Protein AF-W7SH15-F1 (afdb_monomer)

Secondary structure (DSSP, 8-state):
--HHHHHHHHHHHHHHHHHHHHHHHHHHHSPPP-----PPP----B----------------------------PPPPPB-----PPPPPPPPPP-----TT--SEEP-TT-EE-TT-EEE-SSEEEEESS-EESPPTTS-GGG-EEEEEE-

Solvent-accessible surface area (backbone atoms only — not comparable to full-atom values): 10306 Å² total; per-residue (Å²): 136,54,76,65,58,56,50,51,55,53,52,54,52,52,52,51,51,53,50,54,50,49,53,53,51,50,63,68,67,51,70,77,74,78,76,80,69,83,73,80,78,80,86,70,65,24,78,83,85,86,89,85,83,90,80,89,87,83,90,77,89,85,81,85,88,84,92,79,91,76,88,83,81,87,77,85,77,82,82,38,65,70,77,81,78,72,80,74,80,83,74,79,82,77,81,90,69,89,65,56,97,87,49,83,51,52,72,68,58,81,85,40,75,41,52,54,73,40,59,26,27,51,94,62,22,35,31,33,24,65,37,71,41,68,55,71,58,77,81,72,49,64,92,57,32,41,42,80,71,48,81,99

Radius of gyration: 30.21 Å; Cα contacts (8 Å, |Δi|>4): 137; chains: 1; bounding box: 100×44×55 Å

Sequence (152 aa):
MTNRQKRTVIITAAILGLFCLGMVLWAVTRSPDPVAEPVPYPTTSAASATSTTPSSTTATTTSAPPTTTTTTTTTKAPAAPPKTTAKPPAAPPPPATTHNALCQAGEWQRDTAYDSGALVQHNGSEWYAHSWNYNAEPGANAENAWIRAIQC

Mean predicted aligned error: 20.21 Å

Structure (mmCIF, N/CA/C/O backbone):
data_AF-W7SH15-F1
#
_entry.id   AF-W7SH15-F1
#
loop_
_atom_site.group_PDB
_atom_site.id
_atom_site.type_symbol
_atom_site.label_atom_id
_atom_site.label_alt_id
_atom_site.label_comp_id
_atom_site.label_asym_id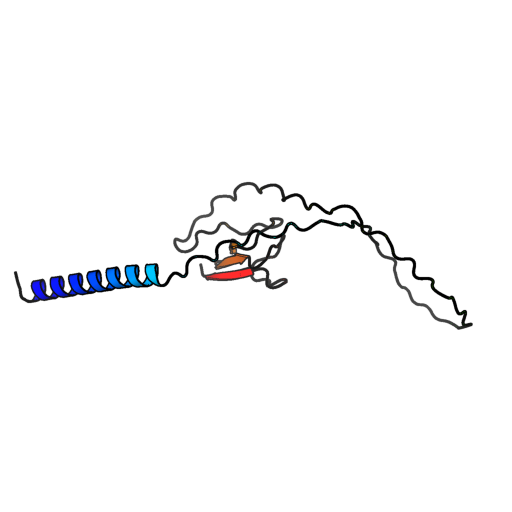
_atom_site.label_entity_id
_atom_site.label_seq_id
_atom_site.pdbx_PDB_ins_code
_atom_site.Cartn_x
_atom_site.Cartn_y
_atom_site.Cartn_z
_atom_site.occupancy
_atom_site.B_iso_or_equiv
_atom_site.auth_seq_id
_atom_site.auth_comp_id
_atom_site.auth_asym_id
_atom_site.auth_atom_id
_atom_site.pdbx_PDB_model_num
ATOM 1 N N . MET A 1 1 ? -50.743 -1.509 15.045 1.00 60.88 1 MET A N 1
ATOM 2 C CA . MET A 1 1 ? -49.613 -1.150 14.157 1.00 60.88 1 MET A CA 1
ATOM 3 C C . MET A 1 1 ? -49.969 0.142 13.429 1.00 60.88 1 MET A C 1
ATOM 5 O O . MET A 1 1 ? -51.003 0.168 12.772 1.00 60.88 1 MET A O 1
ATOM 9 N N . THR A 1 2 ? -49.211 1.227 13.596 1.00 88.88 2 THR A N 1
ATOM 10 C CA . THR A 1 2 ? -49.578 2.547 13.031 1.00 88.88 2 THR A CA 1
ATOM 11 C C . THR A 1 2 ? -49.087 2.718 11.586 1.00 88.88 2 THR A C 1
ATOM 13 O O . THR A 1 2 ? -48.168 2.025 11.147 1.00 88.88 2 THR A O 1
ATOM 16 N N . ASN A 1 3 ? -49.649 3.679 10.839 1.00 88.62 3 ASN A N 1
ATOM 17 C CA . ASN A 1 3 ? -49.222 3.963 9.457 1.00 88.62 3 ASN A CA 1
ATOM 18 C C . ASN A 1 3 ? -47.732 4.343 9.340 1.00 88.62 3 ASN A C 1
ATOM 20 O O . ASN A 1 3 ? -47.107 4.042 8.325 1.00 88.62 3 ASN A O 1
ATOM 24 N N . ARG A 1 4 ? -47.138 4.943 10.385 1.00 85.00 4 ARG A N 1
ATOM 25 C CA . ARG A 1 4 ? -45.685 5.181 10.452 1.00 85.00 4 ARG A CA 1
ATOM 26 C C . ARG A 1 4 ? -44.911 3.862 10.522 1.00 85.00 4 ARG A C 1
ATOM 28 O O . ARG A 1 4 ? -44.010 3.651 9.722 1.00 85.00 4 ARG A O 1
ATOM 35 N N . GLN A 1 5 ? -45.330 2.947 11.396 1.00 89.31 5 GLN A N 1
ATOM 36 C CA . GLN A 1 5 ? -44.689 1.643 11.587 1.00 89.31 5 GLN A CA 1
ATOM 37 C C . GLN A 1 5 ? -44.743 0.770 10.319 1.00 89.31 5 GLN A C 1
ATOM 39 O O . GLN A 1 5 ? -43.741 0.151 9.968 1.00 89.31 5 GLN A O 1
ATOM 44 N N . LYS A 1 6 ? -45.867 0.774 9.579 1.00 90.31 6 LYS A N 1
ATOM 45 C CA . LYS A 1 6 ? -45.951 0.116 8.258 1.00 90.31 6 LYS A CA 1
ATOM 46 C C . LYS A 1 6 ? -44.956 0.706 7.251 1.00 90.31 6 LYS A C 1
ATOM 48 O O . LYS A 1 6 ? -44.273 -0.055 6.574 1.00 90.31 6 LYS A O 1
ATOM 53 N N . ARG A 1 7 ? -44.846 2.040 7.163 1.00 91.75 7 ARG A N 1
ATOM 54 C CA . ARG A 1 7 ? -43.889 2.704 6.257 1.00 91.75 7 ARG A CA 1
ATOM 55 C C . ARG A 1 7 ? -42.442 2.346 6.590 1.00 91.75 7 ARG A C 1
ATOM 57 O O . ARG A 1 7 ? -41.700 2.022 5.672 1.00 91.75 7 ARG A O 1
ATOM 64 N N . THR A 1 8 ? -42.064 2.344 7.870 1.00 89.81 8 THR A N 1
ATOM 65 C CA . THR A 1 8 ? -40.718 1.931 8.295 1.00 89.81 8 THR A CA 1
ATOM 66 C C . THR A 1 8 ? -40.404 0.514 7.821 1.00 89.81 8 THR A C 1
ATOM 68 O O . THR A 1 8 ? -39.423 0.338 7.114 1.00 89.81 8 THR A O 1
ATOM 71 N N . VAL A 1 9 ? -41.265 -0.471 8.112 1.00 93.06 9 VAL A N 1
ATOM 72 C CA . VAL A 1 9 ? -41.035 -1.880 7.727 1.00 93.06 9 VAL A CA 1
ATOM 73 C C . VAL A 1 9 ? -40.885 -2.057 6.210 1.00 93.06 9 VAL A C 1
ATOM 75 O O . VAL A 1 9 ? -39.999 -2.788 5.772 1.00 93.06 9 VAL A O 1
ATOM 78 N N . ILE A 1 10 ? -41.701 -1.366 5.406 1.00 93.69 10 ILE A N 1
ATOM 79 C CA . ILE A 1 10 ? -41.609 -1.419 3.935 1.00 93.69 10 ILE A CA 1
ATOM 80 C C . ILE A 1 10 ? -40.269 -0.846 3.445 1.00 93.69 10 ILE A C 1
ATOM 82 O O . ILE A 1 10 ? -39.634 -1.443 2.578 1.00 93.69 10 ILE A O 1
ATOM 86 N N . ILE A 1 11 ? -39.813 0.274 4.017 1.00 94.06 11 ILE A N 1
ATOM 87 C CA . ILE A 1 11 ? -38.528 0.893 3.656 1.00 94.06 11 ILE A CA 1
ATOM 88 C C . ILE A 1 11 ? -37.359 -0.025 4.037 1.00 94.06 11 ILE A C 1
ATOM 90 O O . ILE A 1 11 ? -36.482 -0.252 3.205 1.00 94.06 11 ILE A O 1
ATOM 94 N N . THR A 1 12 ? -37.352 -0.608 5.243 1.00 93.25 12 THR A N 1
ATOM 95 C CA . THR A 1 12 ? -36.270 -1.519 5.655 1.00 93.25 12 THR A CA 1
ATOM 96 C C . THR A 1 12 ? -36.206 -2.758 4.762 1.00 93.25 12 THR A C 1
ATOM 98 O O . THR A 1 12 ? -35.117 -3.153 4.353 1.00 93.25 12 THR A O 1
ATOM 101 N N . ALA A 1 13 ? -37.357 -3.341 4.406 1.00 95.25 13 ALA A N 1
ATOM 102 C CA . ALA A 1 13 ? -37.422 -4.492 3.506 1.00 95.25 13 ALA A CA 1
ATOM 103 C C . ALA A 1 13 ? -36.913 -4.162 2.089 1.00 95.25 13 ALA A C 1
ATOM 105 O O . ALA A 1 13 ? -36.172 -4.952 1.506 1.00 95.25 13 ALA A O 1
ATOM 106 N N . ALA A 1 14 ? -37.255 -2.984 1.555 1.00 96.31 14 ALA A N 1
ATOM 107 C CA . ALA A 1 14 ? -36.782 -2.534 0.245 1.00 96.31 14 ALA A CA 1
ATOM 108 C C . ALA A 1 14 ? -35.259 -2.308 0.214 1.00 96.31 14 ALA A C 1
ATOM 110 O O . ALA A 1 14 ? -34.598 -2.732 -0.734 1.00 96.31 14 ALA A O 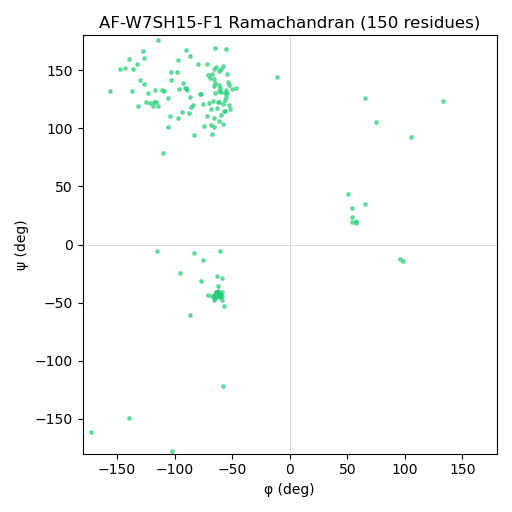1
ATOM 111 N N . ILE A 1 15 ? -34.692 -1.695 1.262 1.00 95.88 15 ILE A N 1
ATOM 112 C CA . ILE A 1 15 ? -33.239 -1.487 1.389 1.00 95.88 15 ILE A CA 1
ATOM 113 C C . ILE A 1 15 ? -32.509 -2.831 1.483 1.00 95.88 15 ILE A C 1
ATOM 115 O O . ILE A 1 15 ? -31.520 -3.034 0.780 1.00 95.88 15 ILE A O 1
ATOM 119 N N . LEU A 1 16 ? -33.011 -3.767 2.299 1.00 96.62 16 LEU A N 1
ATOM 120 C CA . LEU A 1 16 ? -32.407 -5.094 2.442 1.00 96.62 16 LEU A CA 1
ATOM 121 C C . LEU A 1 16 ? -32.425 -5.863 1.108 1.00 96.62 16 LEU A C 1
ATOM 123 O O . LEU A 1 16 ? -31.413 -6.436 0.713 1.00 96.62 16 LEU A O 1
ATOM 127 N N . GLY A 1 17 ? -33.549 -5.817 0.383 1.00 95.75 17 GLY A N 1
ATOM 128 C CA . GLY A 1 17 ? -33.690 -6.444 -0.934 1.00 95.75 17 GLY A CA 1
ATOM 129 C C . GLY A 1 17 ? -32.732 -5.870 -1.983 1.00 95.75 17 GLY A C 1
ATOM 130 O O . GLY A 1 17 ? -32.086 -6.634 -2.698 1.00 95.75 17 GLY A O 1
ATOM 131 N N . LEU A 1 18 ? -32.584 -4.540 -2.035 1.00 95.38 18 LEU A N 1
ATOM 132 C CA . LEU A 1 18 ? -31.611 -3.866 -2.905 1.00 95.38 18 LEU A CA 1
ATOM 133 C C . LEU A 1 18 ? -30.165 -4.243 -2.564 1.00 95.38 18 LEU A C 1
ATOM 135 O O . LEU A 1 18 ? -29.371 -4.485 -3.470 1.00 95.38 18 LEU A O 1
ATOM 139 N N . PHE A 1 19 ? -29.826 -4.336 -1.276 1.00 95.38 19 PHE A N 1
ATOM 140 C CA . PHE A 1 19 ? -28.488 -4.724 -0.831 1.00 95.38 19 PHE A CA 1
ATOM 141 C C . PHE A 1 19 ? -28.151 -6.176 -1.207 1.00 95.38 19 PHE A C 1
ATOM 143 O O . PHE A 1 19 ? -27.081 -6.439 -1.756 1.00 95.38 19 PHE A O 1
ATOM 150 N N . CYS A 1 20 ? -29.087 -7.111 -1.003 1.00 93.19 20 CYS A N 1
ATOM 151 C CA . CYS A 1 20 ? -28.925 -8.502 -1.432 1.00 93.19 20 CYS A CA 1
ATOM 152 C C . CYS A 1 20 ? -28.784 -8.627 -2.959 1.00 93.19 20 CYS A C 1
ATOM 154 O O . CYS A 1 20 ? -27.900 -9.343 -3.428 1.00 93.19 20 CYS A O 1
ATOM 156 N N . LEU A 1 21 ? -29.596 -7.901 -3.739 1.00 94.56 21 LEU A N 1
ATOM 157 C CA . LEU A 1 21 ? -29.457 -7.843 -5.201 1.00 94.56 21 LEU A CA 1
ATOM 158 C C . LEU A 1 21 ? -28.093 -7.287 -5.625 1.00 94.56 21 LEU A C 1
ATOM 160 O O . LEU A 1 21 ? -27.464 -7.855 -6.514 1.00 94.56 21 LEU A O 1
ATOM 164 N N . GLY A 1 22 ? -27.614 -6.229 -4.964 1.00 94.00 22 GLY A N 1
ATOM 165 C CA . GLY A 1 22 ? -26.293 -5.648 -5.206 1.00 94.00 22 GLY A CA 1
ATOM 166 C C . GLY A 1 22 ? -25.150 -6.633 -4.949 1.00 94.00 22 GLY A C 1
ATOM 167 O O . GLY A 1 22 ? -24.253 -6.743 -5.781 1.00 94.00 22 GLY A O 1
ATOM 168 N N . MET A 1 23 ? -25.205 -7.402 -3.856 1.00 93.00 23 MET A N 1
ATOM 169 C CA . MET A 1 23 ? -24.207 -8.441 -3.566 1.00 93.00 23 MET A CA 1
ATOM 170 C C . MET A 1 23 ? -24.207 -9.572 -4.601 1.00 93.00 23 MET A C 1
ATOM 172 O O . MET A 1 23 ? -23.133 -10.009 -5.012 1.00 93.00 23 MET A O 1
ATOM 176 N N . VAL A 1 24 ? -25.382 -10.025 -5.054 1.00 92.31 24 VAL A N 1
ATOM 177 C CA . VAL A 1 24 ? -25.478 -11.064 -6.096 1.00 92.31 24 VAL A CA 1
ATOM 178 C C . VAL A 1 24 ? -24.969 -10.539 -7.439 1.00 92.31 24 VAL A C 1
ATOM 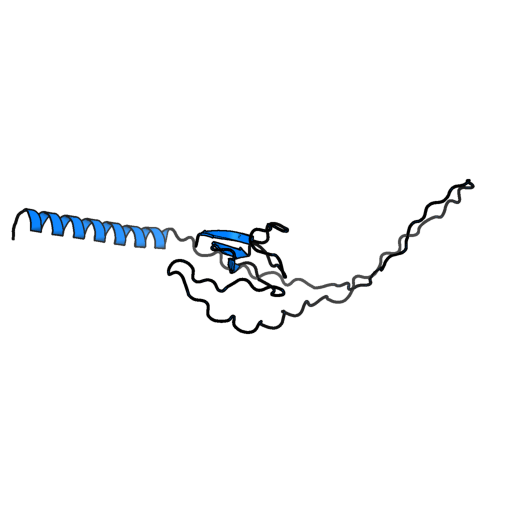180 O O . VAL A 1 24 ? -24.178 -11.223 -8.084 1.00 92.31 24 VAL A O 1
ATOM 183 N N . LEU A 1 25 ? -25.346 -9.318 -7.841 1.00 88.56 25 LEU A N 1
ATOM 184 C CA . LEU A 1 25 ? -24.811 -8.701 -9.059 1.00 88.56 25 LEU A CA 1
ATOM 185 C C . LEU A 1 25 ? -23.289 -8.575 -8.984 1.00 88.56 25 LEU A C 1
ATOM 187 O O . LEU A 1 25 ? -22.605 -9.004 -9.907 1.00 88.56 25 LEU A O 1
ATOM 191 N N . TRP A 1 26 ? -22.757 -8.061 -7.872 1.00 87.06 26 TRP A N 1
ATOM 192 C CA . TRP A 1 26 ? -21.317 -7.901 -7.678 1.00 87.06 26 TRP A CA 1
ATOM 193 C C . TRP A 1 26 ? -20.571 -9.237 -7.774 1.00 87.06 26 TRP A C 1
ATOM 195 O O . TRP A 1 26 ? -19.571 -9.324 -8.486 1.00 87.06 26 TRP A O 1
ATOM 205 N N . ALA A 1 27 ? -21.096 -10.290 -7.138 1.00 84.12 27 ALA A N 1
ATOM 206 C CA . ALA A 1 27 ? -20.534 -11.638 -7.205 1.00 84.12 27 ALA A CA 1
ATOM 207 C C . ALA A 1 27 ? -20.545 -12.227 -8.628 1.00 84.12 27 ALA A C 1
ATOM 209 O O . ALA A 1 27 ? -19.589 -12.899 -9.000 1.00 84.12 27 ALA A O 1
ATOM 210 N N . VAL A 1 28 ? -21.576 -11.945 -9.435 1.00 85.94 28 VAL A N 1
ATOM 211 C CA . VAL A 1 28 ? -21.653 -12.373 -10.848 1.00 85.94 28 VAL A CA 1
ATOM 212 C C . VAL A 1 28 ? -20.769 -11.513 -11.765 1.00 85.94 28 VAL A C 1
ATOM 214 O O . VAL A 1 28 ? -20.243 -12.017 -12.751 1.00 85.94 28 VAL A O 1
ATOM 217 N N . THR A 1 29 ? -20.567 -10.228 -11.450 1.00 84.25 29 THR A N 1
ATOM 218 C CA . THR A 1 29 ? -19.692 -9.320 -12.223 1.00 84.25 29 THR A CA 1
ATOM 219 C C . THR A 1 29 ? -18.209 -9.422 -11.875 1.00 84.25 29 THR A C 1
ATOM 221 O O . THR A 1 29 ? -17.386 -8.818 -12.562 1.00 84.25 29 THR A O 1
ATOM 224 N N . ARG A 1 30 ? -17.835 -10.178 -10.835 1.00 79.94 30 ARG A N 1
ATOM 225 C CA . ARG A 1 30 ? -16.443 -10.595 -10.656 1.00 79.94 30 ARG A CA 1
ATOM 226 C C . ARG A 1 30 ? -16.089 -11.526 -11.812 1.00 79.94 30 ARG A C 1
ATOM 228 O O . ARG A 1 30 ? -16.447 -12.701 -11.784 1.00 79.94 30 ARG A O 1
ATOM 235 N N . SER A 1 31 ? -15.378 -11.000 -12.813 1.00 76.69 31 SER A N 1
ATOM 236 C CA . SER A 1 31 ? -14.657 -11.848 -13.763 1.00 76.69 31 SER A CA 1
ATOM 237 C C . SER A 1 31 ? -13.882 -12.901 -12.970 1.00 76.69 31 SER A C 1
ATOM 239 O O . SER A 1 31 ? -13.264 -12.532 -11.965 1.00 76.69 31 SER A O 1
ATOM 241 N N . PRO A 1 32 ? -13.910 -14.183 -13.375 1.00 72.75 32 PRO A N 1
ATOM 242 C CA . PRO A 1 32 ? -13.042 -15.172 -12.759 1.00 72.75 32 PRO A CA 1
ATOM 243 C C . PRO A 1 32 ? -11.606 -14.659 -12.865 1.00 72.75 32 PRO A C 1
ATOM 245 O O . PRO A 1 32 ? -11.196 -14.228 -13.948 1.00 72.75 32 PRO A O 1
ATOM 248 N N . ASP A 1 33 ? -10.876 -14.667 -11.745 1.00 70.38 33 ASP A N 1
ATOM 249 C CA . ASP A 1 33 ? -9.462 -14.299 -11.744 1.00 70.38 33 ASP A CA 1
ATOM 250 C C . ASP A 1 33 ? -8.759 -15.084 -12.858 1.00 70.38 33 ASP A C 1
ATOM 252 O O . ASP A 1 33 ? -9.022 -16.287 -13.003 1.00 70.38 33 ASP A O 1
ATOM 256 N N . PRO A 1 34 ? -7.921 -14.427 -13.683 1.00 71.12 34 PRO A N 1
ATOM 257 C CA . PRO A 1 34 ? -7.281 -15.088 -14.805 1.00 71.12 34 PRO A CA 1
ATOM 258 C C . PRO A 1 34 ? -6.502 -16.284 -14.265 1.00 71.12 34 PRO A C 1
ATOM 260 O O . PRO A 1 34 ? -5.567 -16.121 -13.480 1.00 71.12 34 PRO A O 1
ATOM 263 N N . VAL A 1 35 ? -6.929 -17.488 -14.663 1.00 74.44 35 VAL A N 1
ATOM 264 C CA . VAL A 1 35 ? -6.260 -18.737 -14.295 1.00 74.44 35 VAL A CA 1
ATOM 265 C C . VAL A 1 35 ? -4.799 -18.566 -14.666 1.00 74.44 35 VAL A C 1
ATOM 267 O O . VAL A 1 35 ? -4.494 -18.361 -15.838 1.00 74.44 35 VAL A O 1
ATOM 270 N N . ALA A 1 36 ? -3.925 -18.594 -13.656 1.00 63.25 36 ALA A N 1
ATOM 271 C CA . ALA A 1 36 ? -2.507 -18.343 -13.836 1.00 63.25 36 ALA A CA 1
ATOM 272 C C . ALA A 1 36 ? -1.949 -19.350 -14.845 1.00 63.25 36 ALA A C 1
ATOM 274 O O . ALA A 1 36 ? -1.778 -20.533 -14.541 1.00 63.25 36 ALA A O 1
ATOM 275 N N . GLU A 1 37 ? -1.724 -18.868 -16.064 1.00 62.75 37 GLU A N 1
ATOM 276 C CA . GLU A 1 37 ? -1.182 -19.658 -17.155 1.00 62.75 37 GLU A CA 1
ATOM 277 C C . GLU A 1 37 ? 0.198 -20.175 -16.712 1.00 62.75 37 GLU A C 1
ATOM 279 O O . GLU A 1 37 ? 0.975 -19.402 -16.135 1.00 62.75 37 GLU A O 1
ATOM 284 N N . PRO A 1 38 ? 0.504 -21.477 -16.870 1.00 64.75 38 PRO A N 1
ATOM 285 C CA . PRO A 1 38 ? 1.717 -22.062 -16.311 1.00 64.75 38 PRO A CA 1
ATOM 286 C C . PRO A 1 38 ? 2.950 -21.391 -16.918 1.00 64.75 38 PRO A C 1
ATOM 288 O O . PRO A 1 38 ? 3.292 -21.615 -18.079 1.00 64.75 38 PRO A O 1
ATOM 291 N N . VAL A 1 39 ? 3.603 -20.549 -16.111 1.00 65.06 39 VAL A N 1
ATOM 292 C CA . VAL A 1 39 ? 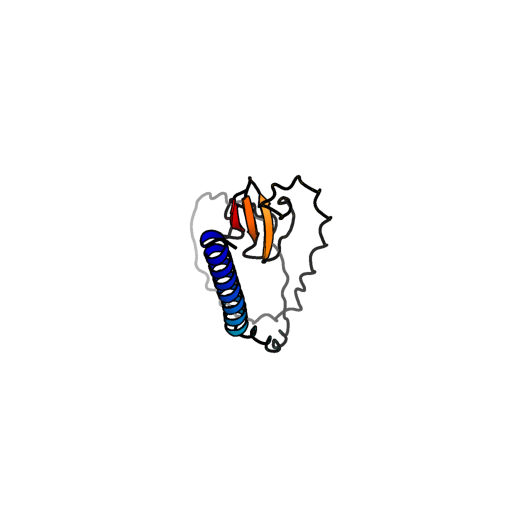4.706 -19.690 -16.546 1.00 65.06 39 VAL A CA 1
ATOM 293 C C . VAL A 1 39 ? 5.827 -20.558 -17.130 1.00 65.06 39 VAL A C 1
ATOM 295 O O . VAL A 1 39 ? 6.359 -21.409 -16.410 1.00 65.06 39 VAL A O 1
ATOM 298 N N . PRO A 1 40 ? 6.226 -20.364 -18.403 1.00 63.16 40 PRO A N 1
ATOM 299 C CA . PRO A 1 40 ? 7.337 -21.107 -18.976 1.00 63.16 40 PRO A CA 1
ATOM 300 C C . PRO A 1 40 ? 8.621 -20.784 -18.205 1.00 63.16 40 PRO A C 1
ATOM 302 O O . PRO A 1 40 ? 9.020 -19.626 -18.077 1.00 63.16 40 PRO A O 1
ATOM 305 N N . TYR A 1 41 ? 9.249 -21.828 -17.663 1.00 51.31 41 TYR A N 1
ATOM 306 C CA . TYR A 1 41 ? 10.383 -21.723 -16.747 1.00 51.31 41 TYR A CA 1
ATOM 307 C C . TYR A 1 41 ? 11.544 -20.910 -17.359 1.00 51.31 41 TYR A C 1
ATOM 309 O O . TYR A 1 41 ? 12.045 -21.281 -18.425 1.00 51.31 41 TYR A O 1
ATOM 317 N N . PRO A 1 42 ? 12.029 -19.837 -16.702 1.00 54.94 42 PRO A N 1
ATOM 318 C CA . PRO A 1 42 ? 13.146 -19.056 -17.217 1.00 54.94 42 PRO A CA 1
ATOM 319 C C . PRO A 1 42 ? 14.472 -19.811 -17.040 1.00 54.94 42 PRO A C 1
ATOM 321 O O . PRO A 1 42 ? 15.068 -19.817 -15.958 1.00 54.94 42 PRO A O 1
ATOM 324 N N . THR A 1 43 ? 14.971 -20.409 -18.126 1.00 52.91 43 THR A N 1
ATOM 325 C CA . THR A 1 43 ? 16.339 -20.945 -18.197 1.00 52.91 43 THR A CA 1
ATOM 326 C C . THR A 1 43 ? 17.333 -19.832 -17.874 1.00 52.91 43 THR A C 1
ATOM 328 O O . THR A 1 43 ? 17.417 -18.823 -18.572 1.00 52.91 43 THR A O 1
ATOM 331 N N . THR A 1 44 ? 18.054 -19.990 -16.768 1.00 57.34 44 THR A N 1
ATOM 332 C CA . THR A 1 44 ? 18.740 -18.882 -16.097 1.00 57.34 44 THR A CA 1
ATOM 333 C C . THR A 1 44 ? 20.212 -18.786 -16.528 1.00 57.34 44 THR A C 1
ATOM 335 O O . THR A 1 44 ? 20.913 -19.795 -16.550 1.00 57.34 44 THR A O 1
ATOM 338 N N . SER A 1 45 ? 20.703 -17.580 -16.852 1.00 46.09 45 SER A N 1
ATOM 339 C CA . SER A 1 45 ? 22.135 -17.301 -17.091 1.00 46.09 45 SER A CA 1
ATOM 340 C C . SER A 1 45 ? 22.610 -15.984 -16.446 1.00 46.09 45 SER A C 1
ATOM 342 O O . SER A 1 45 ? 21.959 -14.950 -16.566 1.00 46.09 45 SER A O 1
ATOM 344 N N . ALA A 1 46 ? 23.739 -16.063 -15.735 1.00 55.97 46 ALA A N 1
ATOM 345 C CA . ALA A 1 46 ? 24.553 -15.029 -15.080 1.00 55.97 46 ALA A CA 1
ATOM 346 C C . ALA A 1 46 ? 25.019 -13.891 -16.014 1.00 55.97 46 ALA A C 1
ATOM 348 O O . ALA A 1 46 ? 25.033 -14.050 -17.230 1.00 55.97 46 ALA A O 1
ATOM 349 N N . ALA A 1 47 ? 25.566 -12.780 -15.500 1.00 47.88 47 ALA A N 1
ATOM 350 C CA . ALA A 1 47 ? 26.711 -12.790 -14.578 1.00 47.88 47 ALA A CA 1
ATOM 351 C C . ALA A 1 47 ? 26.609 -11.912 -13.311 1.00 47.88 47 ALA A C 1
ATOM 353 O O . ALA A 1 47 ? 25.970 -10.866 -13.284 1.00 47.88 47 ALA A O 1
ATOM 354 N N . SER A 1 48 ? 27.366 -12.313 -12.284 1.00 48.97 48 SER A N 1
ATOM 355 C CA . SER A 1 48 ? 28.090 -11.403 -11.373 1.00 48.97 48 SER A CA 1
ATOM 356 C C . SER A 1 48 ? 29.547 -11.309 -11.865 1.00 48.97 48 SER A C 1
ATOM 358 O O . SER A 1 48 ? 29.996 -12.254 -12.504 1.00 48.97 48 SER A O 1
ATOM 360 N N . ALA A 1 49 ? 30.385 -10.313 -11.566 1.00 54.62 49 ALA A N 1
ATOM 361 C CA . ALA A 1 49 ? 30.254 -8.953 -11.015 1.00 54.62 49 ALA A CA 1
ATOM 362 C C . ALA A 1 49 ? 31.665 -8.291 -11.112 1.00 54.62 49 ALA A C 1
ATOM 364 O O . ALA A 1 49 ? 32.529 -8.836 -11.798 1.00 54.62 49 ALA A O 1
ATOM 365 N N . THR A 1 50 ? 31.911 -7.209 -10.351 1.00 40.41 50 THR A N 1
ATOM 366 C CA . THR A 1 50 ? 33.171 -6.431 -10.152 1.00 40.41 50 THR A CA 1
ATOM 367 C C . THR A 1 50 ? 33.115 -5.092 -10.902 1.00 40.41 50 THR A C 1
ATOM 369 O O . THR A 1 50 ? 33.251 -5.059 -12.115 1.00 40.41 50 THR A O 1
ATOM 372 N N . SER A 1 51 ? 32.670 -3.995 -10.279 1.00 46.59 51 SER A N 1
ATOM 373 C CA . SER A 1 51 ? 33.280 -3.228 -9.169 1.00 46.59 51 SER A CA 1
ATOM 374 C C . SER A 1 51 ? 34.470 -2.376 -9.621 1.00 46.59 51 SER A C 1
ATOM 376 O O . SER A 1 51 ? 35.565 -2.885 -9.847 1.00 46.59 51 SER A O 1
ATOM 378 N N . THR A 1 52 ? 34.243 -1.064 -9.706 1.00 34.62 52 THR A N 1
ATOM 379 C CA . THR A 1 52 ? 35.262 -0.029 -9.906 1.00 34.62 52 THR A CA 1
ATOM 380 C C . THR A 1 52 ? 35.044 1.097 -8.896 1.00 34.62 52 THR A C 1
ATOM 382 O O . THR A 1 52 ? 34.002 1.746 -8.861 1.00 34.62 52 THR A O 1
ATOM 385 N N . THR A 1 53 ? 36.050 1.311 -8.054 1.00 44.50 53 THR A N 1
ATOM 386 C CA . THR A 1 53 ? 36.148 2.384 -7.050 1.00 44.50 53 THR A CA 1
ATOM 387 C C . THR A 1 53 ? 37.104 3.462 -7.608 1.00 44.50 53 THR A C 1
ATOM 389 O O . THR A 1 53 ? 37.947 3.122 -8.442 1.00 44.50 53 THR A O 1
ATOM 392 N N . PRO A 1 54 ? 36.929 4.762 -7.294 1.00 64.44 54 PRO A N 1
ATOM 393 C CA . PRO A 1 54 ? 37.233 5.827 -8.254 1.00 64.44 54 PRO A CA 1
ATOM 394 C C . PRO A 1 54 ? 38.672 6.357 -8.185 1.00 64.44 54 PRO A C 1
ATOM 396 O O . PRO A 1 54 ? 39.374 6.159 -7.198 1.00 64.44 54 PRO A O 1
ATOM 399 N N . SER A 1 55 ? 39.051 7.137 -9.203 1.00 42.06 55 SER A N 1
ATOM 400 C CA . SER A 1 55 ? 40.264 7.963 -9.202 1.00 42.06 55 SER A CA 1
ATOM 401 C C . SER A 1 55 ? 39.959 9.401 -9.617 1.00 42.06 55 SER A C 1
ATOM 403 O O . SER A 1 55 ? 39.125 9.651 -10.486 1.00 42.06 55 SER A O 1
ATOM 405 N N . SER A 1 56 ? 40.635 10.337 -8.951 1.00 49.34 56 SER A N 1
ATOM 406 C CA . SER A 1 56 ? 40.437 11.785 -9.067 1.00 49.34 56 SER A CA 1
ATOM 407 C C . SER A 1 56 ? 40.882 12.348 -10.421 1.00 49.34 56 SER A C 1
ATOM 409 O O . SER A 1 56 ? 41.928 11.960 -10.941 1.00 49.34 56 SER A O 1
ATOM 411 N N . THR A 1 57 ? 40.144 13.337 -10.933 1.00 41.75 57 THR A N 1
ATOM 412 C CA . THR A 1 57 ? 40.528 14.123 -12.113 1.00 41.75 57 THR A CA 1
ATOM 413 C C . THR A 1 57 ? 40.977 15.519 -11.690 1.00 41.75 57 THR A C 1
ATOM 415 O O . THR A 1 57 ? 40.151 16.407 -11.482 1.00 41.75 57 THR A O 1
ATOM 418 N N . THR A 1 58 ? 42.292 15.737 -11.643 1.00 50.25 58 THR A N 1
ATOM 419 C CA . THR A 1 58 ? 42.892 17.080 -11.673 1.00 50.25 58 THR A CA 1
ATOM 420 C C . THR A 1 58 ? 43.457 17.300 -13.072 1.00 50.25 58 THR A C 1
ATOM 422 O O . THR A 1 58 ? 44.421 16.642 -13.455 1.00 50.25 58 THR A O 1
ATOM 425 N N . ALA A 1 59 ? 42.854 18.198 -13.853 1.00 46.56 59 ALA A N 1
ATOM 426 C CA . ALA A 1 59 ? 43.274 18.461 -15.227 1.00 46.56 59 ALA A CA 1
ATOM 427 C C . ALA A 1 59 ? 44.200 19.685 -15.306 1.00 46.56 59 ALA A C 1
ATOM 429 O O . ALA A 1 59 ? 43.742 20.821 -15.191 1.00 46.56 59 ALA A O 1
ATOM 430 N N . THR A 1 60 ? 45.486 19.446 -15.577 1.00 43.47 60 THR A N 1
ATOM 431 C CA . THR A 1 60 ? 46.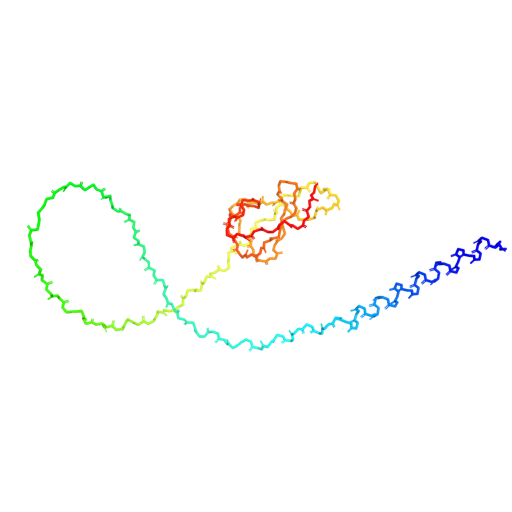453 20.484 -15.960 1.00 43.47 60 THR A CA 1
ATOM 432 C C . THR A 1 60 ? 46.947 20.221 -17.385 1.00 43.47 60 THR A C 1
ATOM 434 O O . THR A 1 60 ? 47.448 19.148 -17.696 1.00 43.47 60 THR A O 1
ATOM 437 N N . THR A 1 61 ? 46.746 21.232 -18.228 1.00 46.41 61 THR A N 1
ATOM 438 C CA . THR A 1 61 ? 47.218 21.503 -19.603 1.00 46.41 61 THR A CA 1
ATOM 439 C C . THR A 1 61 ? 48.332 20.644 -20.249 1.00 46.41 61 THR A C 1
ATOM 441 O O . THR A 1 61 ? 49.369 20.422 -19.629 1.00 46.41 61 THR A O 1
ATOM 444 N N . THR A 1 62 ? 48.194 20.407 -21.573 1.00 51.66 62 THR A N 1
ATOM 445 C CA . THR A 1 62 ? 49.193 20.708 -22.651 1.00 51.66 62 THR A CA 1
ATOM 446 C C . THR A 1 62 ? 49.485 19.589 -23.680 1.00 51.66 62 THR A C 1
ATOM 448 O O . THR A 1 62 ? 49.994 18.532 -23.342 1.00 51.66 62 THR A O 1
ATOM 451 N N . SER A 1 63 ? 49.288 19.948 -24.962 1.00 42.91 63 SER A N 1
ATOM 452 C CA . SER A 1 63 ? 49.856 19.413 -26.226 1.00 42.91 63 SER A CA 1
ATOM 453 C C . SER A 1 63 ? 49.549 17.980 -26.723 1.00 42.91 63 SER A C 1
ATOM 455 O O . SER A 1 63 ? 49.855 16.981 -26.088 1.00 42.91 63 SER A O 1
ATOM 457 N N . ALA A 1 64 ? 49.072 17.912 -27.978 1.00 53.53 64 ALA A N 1
ATOM 458 C CA . ALA A 1 64 ? 49.139 16.760 -28.905 1.00 53.5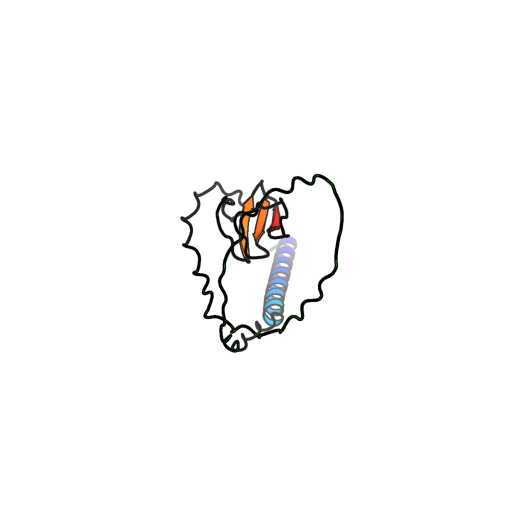3 64 ALA A CA 1
ATOM 459 C C . ALA A 1 64 ? 50.615 16.429 -29.284 1.00 53.53 64 ALA A C 1
ATOM 461 O O . ALA A 1 64 ? 51.458 17.289 -28.993 1.00 53.53 64 ALA A O 1
ATOM 462 N N . PRO A 1 65 ? 50.989 15.291 -29.944 1.00 57.06 65 PRO A N 1
ATOM 463 C CA . PRO A 1 65 ? 50.252 14.426 -30.910 1.00 57.06 65 PRO A CA 1
ATOM 464 C C . PRO A 1 65 ? 50.504 12.897 -30.663 1.00 57.06 65 PRO A C 1
ATOM 466 O O . PRO A 1 65 ? 50.816 12.558 -29.524 1.00 57.06 65 PRO A O 1
ATOM 469 N N . PRO A 1 66 ? 50.495 11.950 -31.643 1.00 51.59 66 PRO A N 1
ATOM 470 C CA . PRO A 1 66 ? 49.766 11.806 -32.917 1.00 51.59 66 PRO A CA 1
ATOM 471 C C . PRO A 1 66 ? 48.780 10.600 -32.926 1.00 51.59 66 PRO A C 1
ATOM 473 O O . PRO A 1 66 ? 48.722 9.804 -31.993 1.00 51.59 66 PRO A O 1
ATOM 476 N N . THR A 1 67 ? 48.010 10.435 -34.008 1.00 49.88 67 THR A N 1
ATOM 477 C CA . THR A 1 67 ? 46.980 9.385 -34.157 1.00 49.88 67 THR A CA 1
ATOM 478 C C . THR A 1 67 ? 47.553 7.995 -34.474 1.00 49.88 67 THR A C 1
ATOM 480 O O . THR A 1 67 ? 48.256 7.839 -35.470 1.00 49.88 67 THR A O 1
ATOM 483 N N . THR A 1 68 ? 47.142 6.967 -33.721 1.00 49.53 68 THR A N 1
ATOM 484 C CA . THR A 1 68 ? 47.406 5.546 -34.031 1.00 49.53 68 THR A CA 1
ATOM 485 C C . THR A 1 68 ? 46.089 4.781 -34.162 1.00 49.53 68 THR A C 1
ATOM 487 O O . THR A 1 68 ? 45.298 4.735 -33.221 1.00 49.53 68 THR A O 1
ATOM 490 N N . THR A 1 69 ? 45.851 4.168 -35.322 1.00 50.81 69 THR A N 1
ATOM 491 C CA . THR A 1 69 ? 44.650 3.360 -35.589 1.00 50.81 69 THR A CA 1
ATOM 492 C C . THR A 1 69 ? 44.854 1.926 -35.103 1.00 50.81 69 THR A C 1
ATOM 494 O O . THR A 1 69 ? 45.712 1.221 -35.629 1.00 50.81 69 THR A O 1
ATOM 497 N N . THR A 1 70 ? 44.037 1.475 -34.147 1.00 47.12 70 THR A N 1
ATOM 498 C CA . THR A 1 70 ? 44.074 0.102 -33.615 1.00 47.12 70 THR A CA 1
ATOM 499 C C . THR A 1 70 ? 42.784 -0.636 -33.959 1.00 47.12 70 THR A C 1
ATOM 501 O O . THR A 1 70 ? 41.700 -0.228 -33.548 1.00 47.12 70 THR A O 1
ATOM 504 N N . THR A 1 71 ? 42.898 -1.736 -34.702 1.00 48.88 71 THR A N 1
ATOM 505 C CA . THR A 1 71 ? 41.765 -2.573 -35.122 1.00 48.88 71 THR A CA 1
ATOM 506 C C . THR A 1 71 ? 41.254 -3.431 -33.962 1.00 48.88 71 THR A C 1
ATOM 508 O O . THR A 1 71 ? 42.001 -4.244 -33.419 1.00 48.88 71 THR A O 1
ATOM 511 N N . THR A 1 72 ? 39.980 -3.293 -33.589 1.00 43.28 72 THR A N 1
ATOM 512 C CA . THR A 1 72 ? 39.352 -4.075 -32.510 1.00 43.28 72 THR A CA 1
ATOM 513 C C . THR A 1 72 ? 38.659 -5.329 -33.046 1.00 43.28 72 THR A C 1
ATOM 515 O O . THR A 1 72 ? 37.648 -5.244 -33.741 1.00 43.28 72 THR A O 1
ATOM 518 N N . THR A 1 73 ? 39.164 -6.508 -32.680 1.00 46.41 73 THR A N 1
ATOM 519 C CA . THR A 1 73 ? 38.522 -7.797 -32.987 1.00 46.41 73 THR A CA 1
ATOM 520 C C . THR A 1 73 ? 37.523 -8.164 -31.887 1.00 46.41 73 THR A C 1
ATOM 522 O O . THR A 1 73 ? 37.915 -8.432 -30.751 1.00 46.41 73 THR A O 1
ATOM 525 N N . THR A 1 74 ? 36.227 -8.191 -32.202 1.00 46.59 74 THR A N 1
ATOM 526 C CA . THR A 1 74 ? 35.166 -8.448 -31.213 1.00 46.59 74 THR A CA 1
ATOM 527 C C . THR A 1 74 ? 34.961 -9.945 -30.960 1.00 46.59 74 THR A C 1
ATOM 529 O O . THR A 1 74 ? 34.179 -10.603 -31.647 1.00 46.59 74 THR A O 1
ATOM 532 N N . THR A 1 75 ? 35.618 -10.492 -29.936 1.00 50.25 75 THR A N 1
ATOM 533 C CA . THR A 1 75 ? 35.374 -11.869 -29.470 1.00 50.25 75 THR A CA 1
ATOM 534 C C . THR A 1 75 ? 34.184 -11.906 -28.505 1.00 50.25 75 THR A C 1
ATOM 536 O O . THR A 1 75 ? 34.201 -11.269 -27.454 1.00 50.25 75 THR A O 1
ATOM 539 N N . LYS A 1 76 ? 33.136 -12.662 -28.854 1.00 50.66 76 LYS A N 1
ATOM 540 C CA . LYS A 1 76 ? 31.898 -12.792 -28.065 1.00 50.66 76 LYS A CA 1
ATOM 541 C C . LYS A 1 76 ? 32.154 -13.547 -26.750 1.00 50.66 76 LYS A C 1
ATOM 543 O O . LYS A 1 76 ? 32.504 -14.724 -26.779 1.00 50.66 76 LYS A O 1
ATOM 548 N N . ALA A 1 77 ? 31.957 -12.883 -25.611 1.00 59.47 77 ALA A N 1
ATOM 549 C CA . ALA A 1 77 ? 32.149 -13.477 -24.287 1.00 59.47 77 ALA A CA 1
ATOM 550 C C . ALA A 1 77 ? 31.053 -14.517 -23.936 1.00 59.47 77 ALA A C 1
ATOM 552 O O . ALA A 1 77 ? 29.897 -14.328 -24.332 1.00 59.47 77 ALA A O 1
ATOM 553 N N . PRO A 1 78 ? 31.372 -15.594 -23.186 1.00 60.91 78 PRO A N 1
ATOM 554 C CA . PRO A 1 78 ? 30.378 -16.561 -22.711 1.00 60.91 78 PRO A CA 1
ATOM 555 C C . PRO A 1 78 ? 29.376 -15.959 -21.713 1.00 60.91 78 PRO A C 1
ATOM 557 O O . PRO A 1 78 ? 29.752 -15.178 -20.840 1.00 60.91 78 PRO A O 1
ATOM 560 N N . ALA A 1 79 ? 28.108 -16.375 -21.804 1.00 52.00 79 ALA A N 1
ATOM 561 C CA . ALA A 1 79 ? 27.106 -16.115 -20.767 1.00 52.00 79 ALA A CA 1
ATOM 562 C C . ALA A 1 79 ? 27.446 -16.901 -19.483 1.00 52.00 79 ALA A C 1
ATOM 564 O O . ALA A 1 79 ? 28.007 -17.995 -19.559 1.00 52.00 79 ALA A O 1
ATOM 565 N N . ALA A 1 80 ? 27.143 -16.345 -18.307 1.00 54.84 80 ALA A N 1
ATOM 566 C CA . ALA A 1 80 ? 27.654 -16.853 -17.025 1.00 54.84 80 ALA A CA 1
ATOM 567 C C . ALA A 1 80 ? 26.600 -17.698 -16.234 1.00 54.84 80 ALA A C 1
ATOM 569 O O . ALA A 1 80 ? 25.513 -17.889 -16.769 1.00 54.84 80 ALA A O 1
ATOM 570 N N . PRO A 1 81 ? 26.889 -18.212 -15.001 1.00 57.50 81 PRO A N 1
ATOM 571 C CA . PRO A 1 81 ? 26.066 -19.165 -14.196 1.00 57.50 81 PRO A CA 1
ATOM 572 C C . PRO A 1 81 ? 24.612 -18.746 -13.824 1.00 57.50 81 PRO A C 1
ATOM 574 O O . PRO A 1 81 ? 23.810 -18.580 -14.722 1.00 57.50 81 PRO A O 1
ATOM 577 N N . PRO A 1 82 ? 24.168 -18.650 -12.552 1.00 52.94 82 PRO A N 1
ATOM 578 C CA . PRO A 1 82 ? 22.991 -17.813 -12.224 1.00 52.94 82 PRO A CA 1
ATOM 579 C C . PRO A 1 82 ? 23.269 -16.793 -11.105 1.00 52.94 82 PRO A C 1
ATOM 581 O O . PRO A 1 82 ? 24.200 -16.967 -10.320 1.00 52.94 82 PRO A O 1
ATOM 584 N N . LYS A 1 83 ? 22.448 -15.729 -10.996 1.00 54.19 83 LYS A N 1
ATOM 585 C CA . LYS A 1 83 ? 22.417 -14.875 -9.793 1.00 54.19 83 LYS A CA 1
ATOM 586 C C . LYS A 1 83 ? 21.109 -15.079 -9.040 1.00 54.19 83 LYS A C 1
ATOM 588 O O . LYS A 1 83 ? 20.181 -14.284 -9.128 1.00 54.19 83 LYS A O 1
ATOM 593 N N . THR A 1 84 ? 21.063 -16.179 -8.299 1.00 44.09 84 THR A N 1
ATOM 594 C CA . THR A 1 84 ? 19.988 -16.484 -7.357 1.00 44.09 84 THR A CA 1
ATOM 595 C C . THR A 1 84 ? 20.045 -15.488 -6.200 1.00 44.09 84 THR A C 1
ATOM 597 O O . THR A 1 84 ? 20.804 -15.672 -5.249 1.00 44.09 84 THR A O 1
ATOM 600 N N . THR A 1 85 ? 19.270 -14.407 -6.284 1.00 55.75 85 THR A N 1
ATOM 601 C CA . THR A 1 85 ? 19.068 -13.495 -5.154 1.00 55.75 85 THR A CA 1
ATOM 602 C C . THR A 1 85 ? 18.315 -14.254 -4.067 1.00 55.75 85 THR A C 1
ATOM 604 O O . THR A 1 85 ? 17.142 -14.584 -4.231 1.00 55.75 85 THR A O 1
ATOM 607 N N . ALA A 1 86 ? 18.999 -14.578 -2.969 1.00 44.25 86 ALA A N 1
ATOM 608 C CA . ALA A 1 86 ? 18.361 -15.193 -1.814 1.00 44.25 86 ALA A CA 1
ATOM 609 C C . ALA A 1 86 ? 17.293 -14.244 -1.250 1.00 44.25 86 ALA A C 1
ATOM 611 O O . ALA A 1 86 ? 17.535 -13.041 -1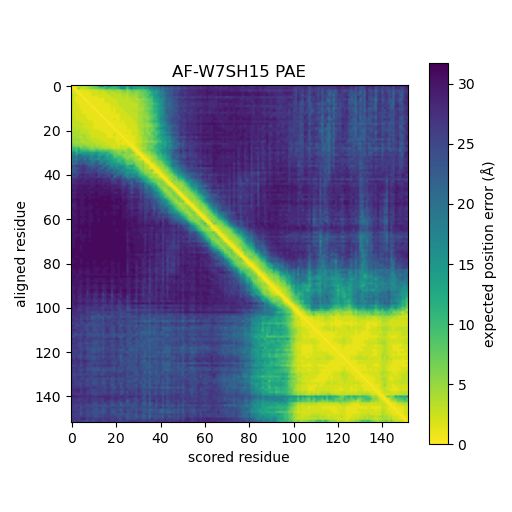.130 1.00 44.25 86 ALA A O 1
ATOM 612 N N . LYS A 1 87 ? 16.123 -14.788 -0.894 1.00 50.12 87 LYS A N 1
ATOM 613 C CA . LYS A 1 87 ? 15.071 -14.030 -0.207 1.00 50.12 87 LYS A CA 1
ATOM 614 C C . LYS A 1 87 ? 15.669 -13.410 1.070 1.00 50.12 87 LYS A C 1
ATOM 616 O O . LYS A 1 87 ? 16.258 -14.167 1.847 1.00 50.12 87 LYS A O 1
ATOM 621 N N . PRO A 1 88 ? 15.540 -12.088 1.300 1.00 62.25 88 PRO A N 1
ATOM 622 C CA . PRO A 1 88 ? 16.045 -11.460 2.516 1.00 62.25 88 PRO A CA 1
ATOM 623 C C . PRO A 1 88 ? 15.504 -12.145 3.783 1.00 62.25 88 PRO A C 1
ATOM 625 O O . PRO A 1 88 ? 14.365 -12.631 3.766 1.00 62.25 88 PRO A O 1
ATOM 628 N N . PRO A 1 89 ? 16.285 -12.198 4.880 1.00 55.53 89 PRO A N 1
ATOM 629 C CA . PRO A 1 89 ? 15.800 -12.696 6.161 1.00 55.53 89 PRO A CA 1
ATOM 630 C C . PRO A 1 89 ? 14.518 -11.970 6.576 1.00 55.53 89 PRO A C 1
ATOM 632 O O . PRO A 1 89 ? 14.420 -10.753 6.432 1.00 55.53 89 PRO A O 1
ATOM 635 N N . ALA A 1 90 ? 13.537 -12.713 7.092 1.00 44.62 90 ALA A N 1
ATOM 636 C CA . ALA A 1 90 ? 12.312 -12.112 7.603 1.00 44.62 90 ALA A CA 1
ATOM 637 C C . ALA A 1 90 ? 12.650 -11.169 8.769 1.00 44.62 90 ALA A C 1
ATOM 639 O O . ALA A 1 90 ? 13.273 -11.590 9.746 1.00 44.62 90 ALA A O 1
ATOM 640 N N . ALA A 1 91 ? 12.253 -9.902 8.644 1.00 56.44 91 ALA A N 1
ATOM 641 C CA . ALA A 1 91 ? 12.448 -8.902 9.685 1.00 56.44 91 ALA A CA 1
ATOM 642 C C . ALA A 1 91 ? 11.700 -9.297 10.978 1.00 56.44 91 ALA A C 1
ATOM 644 O O . ALA A 1 91 ? 10.657 -9.960 10.906 1.00 56.44 91 ALA A O 1
ATOM 645 N N . PRO A 1 92 ? 12.209 -8.916 12.166 1.00 52.38 92 PRO A N 1
ATOM 646 C CA . PRO A 1 92 ? 11.495 -9.132 13.420 1.00 52.38 92 PRO A CA 1
ATOM 647 C C . PRO A 1 92 ? 10.136 -8.405 13.412 1.00 52.38 92 PRO A C 1
ATOM 649 O O . PRO A 1 92 ? 9.998 -7.373 12.754 1.00 52.38 92 PRO A O 1
ATOM 652 N N . PRO A 1 93 ? 9.123 -8.917 14.139 1.00 48.81 93 PRO A N 1
ATOM 653 C CA . PRO A 1 93 ? 7.806 -8.293 14.170 1.00 48.81 93 PRO A CA 1
ATOM 654 C C . PRO A 1 93 ? 7.895 -6.861 14.732 1.00 48.81 93 PRO A C 1
ATOM 656 O O . PRO A 1 93 ? 8.561 -6.655 15.752 1.00 48.81 93 PRO A O 1
ATOM 659 N N . PRO A 1 94 ? 7.240 -5.870 14.097 1.00 50.78 94 PRO A N 1
ATOM 660 C CA . PRO A 1 94 ? 7.312 -4.479 14.531 1.00 50.78 94 PRO A CA 1
ATOM 661 C C . PRO A 1 94 ? 6.669 -4.280 15.918 1.00 50.78 94 PRO A C 1
ATOM 663 O O . PRO A 1 94 ? 5.740 -5.007 16.282 1.00 50.78 94 PRO A O 1
ATOM 666 N N . PRO A 1 95 ? 7.131 -3.289 16.706 1.00 48.62 95 PRO A N 1
ATOM 667 C CA . PRO A 1 95 ? 6.537 -2.975 18.001 1.00 48.62 95 PRO A CA 1
ATOM 668 C C . PRO A 1 95 ? 5.096 -2.477 17.829 1.00 48.62 95 PRO A C 1
ATOM 670 O O . PRO A 1 95 ? 4.830 -1.574 17.036 1.00 48.62 95 PRO A O 1
ATOM 673 N N . ALA A 1 96 ? 4.169 -3.053 18.599 1.00 45.78 96 ALA A N 1
ATOM 674 C CA . ALA A 1 96 ? 2.749 -2.717 18.536 1.00 45.78 96 ALA A CA 1
ATOM 675 C C . ALA A 1 96 ? 2.516 -1.230 18.851 1.00 45.78 96 ALA A C 1
ATOM 677 O O . ALA A 1 96 ? 2.722 -0.781 19.980 1.00 45.78 96 ALA A O 1
ATOM 678 N N . THR A 1 97 ? 2.097 -0.472 17.840 1.00 49.28 97 THR A N 1
ATOM 679 C CA . THR A 1 97 ? 1.841 0.970 17.932 1.00 49.28 97 THR A CA 1
ATOM 680 C C . THR A 1 97 ? 0.347 1.227 18.145 1.00 49.28 97 THR A C 1
ATOM 682 O O . THR A 1 97 ? -0.501 0.445 17.717 1.00 49.28 97 THR A O 1
ATOM 685 N N . THR A 1 98 ? -0.002 2.300 18.856 1.00 44.38 98 THR A N 1
ATOM 686 C CA . THR A 1 98 ? -1.394 2.597 19.228 1.00 44.38 98 THR A CA 1
ATOM 687 C C . THR A 1 98 ? -2.228 2.970 18.000 1.00 44.38 98 THR A C 1
ATOM 689 O O . THR A 1 98 ? -2.158 4.097 17.516 1.00 44.38 98 THR A O 1
ATOM 692 N N . HIS A 1 99 ? -3.048 2.036 17.518 1.00 51.03 99 HIS A N 1
ATOM 693 C CA . HIS A 1 99 ? -3.904 2.241 16.350 1.00 51.03 99 HIS A CA 1
ATOM 694 C C . HIS A 1 99 ? -4.951 3.348 16.561 1.00 51.03 99 HIS A C 1
ATOM 696 O O . HIS A 1 99 ? -5.896 3.188 17.338 1.00 51.03 99 HIS A O 1
ATOM 702 N N . ASN A 1 100 ? -4.872 4.415 15.758 1.00 58.34 100 ASN A N 1
ATOM 703 C CA . ASN A 1 100 ? -6.077 5.144 15.354 1.00 58.34 100 ASN A CA 1
ATOM 704 C C . ASN A 1 100 ? -6.964 4.168 14.565 1.00 58.34 100 ASN A C 1
ATOM 706 O O . ASN A 1 100 ? -6.483 3.510 13.648 1.00 58.34 100 ASN A O 1
ATOM 710 N N . ALA A 1 101 ? -8.262 4.095 14.878 1.00 65.44 101 ALA A N 1
ATOM 711 C CA . ALA A 1 101 ? -9.173 3.052 14.375 1.00 65.44 101 ALA A CA 1
ATOM 712 C C . ALA A 1 101 ? -9.349 2.976 12.836 1.00 65.44 101 ALA A C 1
ATOM 714 O O . ALA A 1 101 ? -10.021 2.069 12.349 1.00 65.44 101 ALA A O 1
ATOM 715 N N . LEU A 1 102 ? -8.768 3.916 12.084 1.00 74.50 102 LEU A N 1
ATOM 716 C CA . LEU A 1 102 ? -8.773 3.966 10.621 1.00 74.50 102 LEU A CA 1
ATOM 717 C C . LEU A 1 102 ? -7.527 3.347 9.967 1.00 74.50 102 LEU A C 1
ATOM 719 O O . LEU A 1 102 ? -7.627 2.932 8.819 1.00 74.50 102 LEU A O 1
ATOM 723 N N . CYS A 1 103 ? -6.388 3.276 10.665 1.00 83.75 103 CYS A N 1
ATOM 724 C CA . CYS A 1 103 ? -5.115 2.833 10.089 1.00 83.75 103 CYS A CA 1
ATOM 725 C C . CYS A 1 103 ? -4.612 1.579 10.810 1.00 83.75 103 CYS A C 1
ATOM 727 O O . CYS A 1 103 ? -4.406 1.579 12.028 1.00 83.75 103 CYS A O 1
ATOM 729 N N . GLN A 1 104 ? -4.464 0.490 10.053 1.00 86.75 104 GLN A N 1
ATOM 730 C CA . GLN A 1 104 ? -4.131 -0.840 10.582 1.00 86.75 104 GLN A CA 1
ATOM 731 C C . GLN A 1 104 ? -2.763 -1.354 10.122 1.00 86.75 104 GLN A C 1
ATOM 733 O O . GLN A 1 104 ? -2.306 -2.381 10.624 1.00 86.75 104 GLN A O 1
ATOM 738 N N . ALA A 1 105 ? -2.081 -0.636 9.229 1.00 89.44 105 ALA A N 1
ATOM 739 C CA . ALA A 1 105 ? -0.679 -0.896 8.935 1.00 89.44 105 ALA A CA 1
ATOM 740 C C . ALA A 1 105 ? 0.235 -0.656 10.154 1.00 89.44 105 ALA A C 1
ATOM 742 O O . ALA A 1 105 ? -0.063 0.164 11.021 1.00 89.44 105 ALA A O 1
ATOM 743 N N . GLY A 1 106 ? 1.374 -1.354 10.198 1.00 90.88 106 GLY A N 1
ATOM 744 C CA . GLY A 1 106 ? 2.445 -1.065 11.157 1.00 90.88 106 GLY A CA 1
ATOM 745 C C . GLY A 1 106 ? 3.300 0.124 10.711 1.00 90.88 106 GLY A C 1
ATOM 746 O O . GLY A 1 106 ? 3.387 0.406 9.518 1.00 90.88 106 GLY A O 1
ATOM 747 N N . GLU A 1 107 ? 3.952 0.804 11.655 1.00 94.56 107 GLU A N 1
ATOM 748 C CA . GLU A 1 107 ? 4.905 1.891 11.370 1.00 94.56 107 GLU A CA 1
ATOM 749 C C . GLU A 1 107 ? 6.008 1.473 10.380 1.00 94.56 107 GLU A C 1
ATOM 751 O O . GLU A 1 107 ? 6.548 0.361 10.447 1.00 94.56 107 GLU A O 1
ATOM 756 N N . TRP A 1 108 ? 6.363 2.383 9.470 1.00 95.00 108 TRP A N 1
ATOM 757 C CA . TRP A 1 108 ? 7.483 2.212 8.549 1.00 95.00 108 TRP A CA 1
ATOM 758 C C . TRP A 1 108 ? 8.808 2.171 9.315 1.00 95.00 108 TRP A C 1
ATOM 760 O O . TRP A 1 108 ? 9.072 2.979 10.206 1.00 95.00 108 TRP A O 1
ATOM 770 N N . GLN A 1 109 ? 9.672 1.236 8.931 1.00 95.88 109 GLN A N 1
ATOM 771 C CA . GLN A 1 109 ? 10.982 1.031 9.523 1.00 95.88 109 GLN A CA 1
ATOM 772 C C . GLN A 1 109 ? 12.077 1.286 8.490 1.00 95.88 109 GLN A C 1
ATOM 774 O O . GLN A 1 109 ? 12.065 0.757 7.376 1.00 95.88 109 GLN A O 1
ATOM 779 N N . ARG A 1 110 ? 13.078 2.060 8.913 1.00 92.06 110 ARG A N 1
ATOM 780 C CA . ARG A 1 110 ? 14.350 2.214 8.203 1.00 92.06 110 ARG A CA 1
ATOM 781 C C . ARG A 1 110 ? 15.037 0.852 8.032 1.00 92.06 110 ARG A C 1
ATOM 783 O O . ARG A 1 110 ? 14.815 -0.060 8.827 1.00 92.06 110 ARG A O 1
ATOM 790 N N . ASP A 1 111 ? 15.864 0.724 6.995 1.00 93.56 111 ASP A N 1
ATOM 791 C CA . ASP A 1 111 ? 16.683 -0.468 6.704 1.00 93.56 111 ASP A CA 1
ATOM 792 C C . ASP A 1 111 ? 15.874 -1.773 6.536 1.00 93.56 111 ASP A C 1
ATOM 794 O O . ASP A 1 111 ? 16.411 -2.880 6.582 1.00 93.56 111 ASP A O 1
ATOM 798 N N . THR A 1 112 ? 14.570 -1.641 6.281 1.00 93.25 112 THR A N 1
ATOM 799 C CA . THR A 1 112 ? 13.658 -2.744 5.977 1.00 93.25 112 THR A CA 1
ATOM 800 C C . THR A 1 112 ? 13.369 -2.782 4.476 1.00 93.25 112 THR A C 1
ATOM 802 O O . THR A 1 112 ? 13.254 -1.746 3.814 1.00 93.25 112 THR A O 1
ATOM 805 N N . ALA A 1 113 ? 13.289 -3.996 3.925 1.00 94.44 113 ALA A N 1
ATOM 806 C CA . ALA A 1 113 ? 12.822 -4.236 2.565 1.00 94.44 113 ALA A CA 1
ATOM 807 C C . ALA A 1 113 ? 11.303 -4.437 2.568 1.00 94.44 113 ALA A C 1
ATOM 809 O O . ALA A 1 113 ? 10.789 -5.233 3.355 1.00 94.44 113 ALA A O 1
ATOM 810 N N . TYR A 1 114 ? 10.610 -3.768 1.654 1.00 94.56 114 TYR A N 1
ATOM 811 C CA . TYR A 1 114 ? 9.171 -3.883 1.464 1.00 94.56 114 TYR A CA 1
ATOM 812 C C . TYR A 1 114 ? 8.888 -4.426 0.066 1.00 94.56 114 TYR A C 1
ATOM 814 O O . TYR A 1 114 ? 9.313 -3.844 -0.931 1.00 94.56 114 TYR A O 1
ATOM 822 N N . ASP A 1 115 ? 8.179 -5.552 -0.003 1.00 95.12 115 ASP A N 1
ATOM 823 C CA . ASP A 1 115 ? 7.661 -6.100 -1.255 1.00 95.12 115 ASP A CA 1
ATOM 824 C C . ASP A 1 115 ? 6.498 -5.239 -1.785 1.00 95.12 115 ASP A C 1
ATOM 826 O O . ASP A 1 115 ? 5.799 -4.571 -1.019 1.00 95.12 115 ASP A O 1
ATOM 830 N N . SER A 1 116 ? 6.254 -5.286 -3.100 1.00 92.69 116 SER A N 1
ATOM 831 C CA . SER A 1 116 ? 5.057 -4.674 -3.699 1.00 92.69 116 SER A CA 1
ATOM 832 C C . SER A 1 116 ? 3.794 -5.228 -3.028 1.00 92.69 116 SER A C 1
ATOM 834 O O . SER A 1 116 ? 3.668 -6.439 -2.834 1.00 92.69 116 SER A O 1
ATOM 836 N N . GLY A 1 117 ? 2.871 -4.346 -2.647 1.00 93.06 117 GLY A N 1
ATOM 837 C CA . GLY A 1 117 ? 1.685 -4.702 -1.866 1.00 93.06 117 GLY A CA 1
ATOM 838 C C . GLY A 1 117 ? 1.787 -4.443 -0.362 1.00 93.06 117 GLY A C 1
ATOM 839 O O . GLY A 1 117 ? 0.753 -4.447 0.306 1.00 93.06 117 GLY A O 1
ATOM 840 N N . ALA A 1 118 ? 2.983 -4.203 0.185 1.00 95.81 118 ALA A N 1
ATOM 841 C CA . ALA A 1 118 ? 3.146 -3.913 1.608 1.00 95.81 118 ALA A CA 1
ATOM 842 C C . ALA A 1 118 ? 2.461 -2.592 2.008 1.00 95.81 118 ALA A C 1
ATOM 844 O O . ALA A 1 118 ? 2.563 -1.590 1.298 1.00 95.81 118 ALA A O 1
ATOM 845 N N . LEU A 1 119 ? 1.801 -2.594 3.168 1.00 95.25 119 LEU A N 1
ATOM 846 C CA . LEU A 1 119 ? 1.196 -1.414 3.786 1.00 95.25 119 LEU A CA 1
ATOM 847 C C . LEU A 1 119 ? 1.996 -1.005 5.024 1.00 95.25 119 LEU A C 1
ATOM 849 O O . LEU A 1 119 ? 2.297 -1.850 5.870 1.00 95.25 119 LEU A O 1
ATOM 853 N N . VAL A 1 120 ? 2.310 0.286 5.136 1.00 95.69 120 VAL A N 1
ATOM 854 C CA . VAL A 1 120 ? 2.998 0.886 6.291 1.00 95.69 120 VAL A CA 1
ATOM 855 C C . VAL A 1 120 ? 2.341 2.200 6.702 1.00 95.69 120 VAL A C 1
ATOM 857 O O . VAL A 1 120 ? 1.808 2.923 5.862 1.00 95.69 120 VAL A O 1
ATOM 860 N N . GLN A 1 121 ? 2.416 2.548 7.980 1.00 95.31 121 GLN A N 1
ATOM 861 C CA . GLN A 1 121 ? 2.077 3.877 8.477 1.00 95.31 121 GLN A CA 1
ATOM 862 C C . GLN A 1 121 ? 3.334 4.761 8.477 1.00 95.31 121 GLN A C 1
ATOM 864 O O . GLN A 1 121 ? 4.405 4.312 8.869 1.00 95.31 121 GLN A O 1
ATOM 869 N N . HIS A 1 122 ? 3.229 6.002 7.996 1.00 94.69 122 HIS A N 1
ATOM 870 C CA . HIS A 1 122 ? 4.313 6.987 8.063 1.00 94.69 122 HIS A CA 1
ATOM 871 C C . HIS A 1 122 ? 3.750 8.414 8.001 1.00 94.69 122 HIS A C 1
ATOM 873 O O . HIS A 1 122 ? 2.932 8.722 7.127 1.00 94.69 122 HIS A O 1
ATOM 879 N N . ASN A 1 123 ? 4.191 9.292 8.910 1.00 93.56 123 ASN A N 1
ATOM 880 C CA . ASN A 1 123 ? 3.764 10.699 8.999 1.00 93.56 123 ASN A CA 1
ATOM 881 C C . ASN A 1 123 ? 2.230 10.896 9.005 1.00 93.56 123 ASN A C 1
ATOM 883 O O . ASN A 1 123 ? 1.703 11.765 8.309 1.00 93.56 123 ASN A O 1
ATOM 887 N N . GLY A 1 124 ? 1.495 10.075 9.767 1.00 91.88 124 GLY A N 1
ATOM 888 C CA . GLY A 1 124 ? 0.030 10.173 9.841 1.00 91.88 124 GLY A CA 1
ATOM 889 C C . GLY A 1 124 ? -0.665 9.843 8.514 1.00 91.88 124 GLY A C 1
ATOM 890 O O . GLY A 1 124 ? -1.65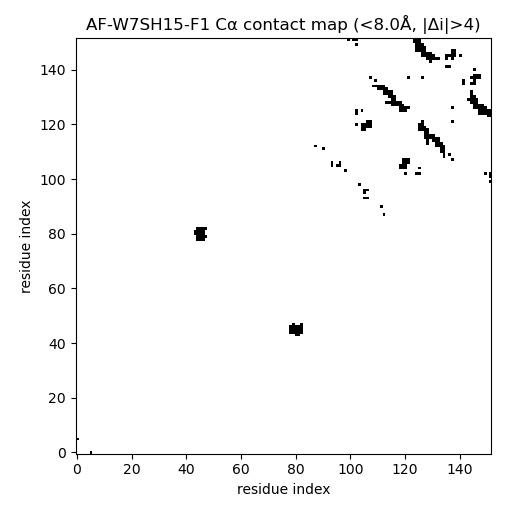7 10.458 8.134 1.00 91.88 124 GLY A O 1
ATOM 891 N N . SER A 1 125 ? -0.129 8.912 7.732 1.00 94.06 125 SER A N 1
ATOM 892 C CA . SER A 1 125 ? -0.804 8.361 6.554 1.00 94.06 125 SER A CA 1
ATOM 893 C C . SER A 1 125 ? -0.404 6.908 6.357 1.00 94.06 125 SER A C 1
ATOM 895 O O . SER A 1 125 ? 0.695 6.506 6.739 1.00 94.06 125 SER A O 1
ATOM 897 N N . GLU A 1 126 ? -1.299 6.128 5.765 1.00 94.19 126 GLU A N 1
ATOM 898 C CA . GLU A 1 126 ? -1.014 4.766 5.335 1.00 94.19 126 GLU A CA 1
ATOM 899 C C . GLU A 1 126 ? -0.493 4.799 3.893 1.00 94.19 126 GLU A C 1
ATOM 901 O O . GLU A 1 126 ? -1.030 5.508 3.033 1.00 94.19 126 GLU A O 1
ATOM 906 N N . TRP A 1 127 ? 0.573 4.053 3.632 1.00 95.56 127 TRP A N 1
ATOM 907 C CA . TRP A 1 127 ? 1.299 4.029 2.370 1.00 95.56 127 TRP A CA 1
ATOM 908 C C . TRP A 1 127 ? 1.413 2.604 1.846 1.00 95.56 127 TRP A C 1
ATOM 910 O O . TRP A 1 127 ? 1.695 1.672 2.593 1.00 95.56 127 TRP A O 1
ATOM 920 N N . TYR A 1 128 ? 1.220 2.469 0.541 1.00 95.19 128 TYR A N 1
ATOM 921 C CA . TYR A 1 128 ? 1.264 1.229 -0.215 1.00 95.19 128 TYR A CA 1
ATOM 922 C C . TYR A 1 128 ? 2.555 1.161 -1.036 1.00 95.19 128 TYR A C 1
ATOM 924 O O . TYR A 1 128 ? 2.845 2.082 -1.808 1.00 95.19 128 TYR A O 1
ATOM 932 N N . ALA A 1 129 ? 3.320 0.080 -0.891 1.00 96.00 129 ALA A N 1
ATOM 933 C CA . ALA A 1 129 ? 4.512 -0.177 -1.692 1.00 96.00 129 ALA A CA 1
ATOM 934 C C . ALA A 1 129 ? 4.105 -0.544 -3.126 1.00 96.00 129 ALA A C 1
ATOM 936 O O . ALA A 1 129 ? 3.553 -1.618 -3.374 1.00 96.00 129 ALA A O 1
ATOM 937 N N . HIS A 1 130 ? 4.378 0.341 -4.084 1.00 93.44 130 HIS A N 1
ATOM 938 C CA . HIS A 1 130 ? 4.082 0.100 -5.496 1.00 93.44 130 HIS A CA 1
ATOM 939 C C . HIS A 1 130 ? 5.015 -0.960 -6.092 1.00 93.44 130 HIS A C 1
ATOM 941 O O . HIS A 1 130 ? 4.571 -1.876 -6.785 1.00 93.44 130 HIS A O 1
ATOM 947 N N . SER A 1 131 ? 6.301 -0.872 -5.766 1.00 92.12 131 SER A N 1
ATOM 948 C CA . SER A 1 131 ? 7.359 -1.788 -6.185 1.00 92.12 131 SER A CA 1
ATOM 949 C C . SER A 1 131 ? 8.143 -2.291 -4.972 1.00 92.12 131 SER A C 1
ATOM 951 O O . SER A 1 131 ? 8.042 -1.736 -3.873 1.00 92.12 131 SER A O 1
ATOM 953 N N . TRP A 1 132 ? 8.946 -3.342 -5.176 1.00 93.62 132 TRP A N 1
ATOM 954 C CA . TRP A 1 132 ? 9.956 -3.717 -4.190 1.00 93.62 132 TRP A CA 1
ATOM 955 C C . TRP A 1 132 ? 10.879 -2.528 -3.927 1.00 93.62 132 TRP A C 1
ATOM 957 O O . TRP A 1 132 ? 11.401 -1.931 -4.871 1.00 93.62 132 TRP A O 1
ATOM 967 N N . ASN A 1 133 ? 11.091 -2.201 -2.657 1.00 94.38 133 ASN A N 1
ATOM 968 C CA . ASN A 1 133 ? 11.984 -1.127 -2.252 1.00 94.38 133 ASN A CA 1
ATOM 969 C C . ASN A 1 133 ? 12.738 -1.489 -0.968 1.00 94.38 133 ASN A C 1
ATOM 971 O O . ASN A 1 133 ? 12.256 -2.254 -0.134 1.00 94.38 133 ASN A O 1
ATOM 975 N N . TYR A 1 134 ? 13.935 -0.927 -0.811 1.00 95.00 134 TYR A N 1
ATOM 976 C CA . TYR A 1 134 ? 14.742 -1.051 0.397 1.00 95.00 134 TYR A CA 1
ATOM 977 C C . TYR A 1 134 ? 15.078 0.343 0.906 1.00 95.00 134 TYR A C 1
ATOM 979 O O . TYR A 1 134 ? 15.673 1.137 0.176 1.00 95.00 134 TYR A O 1
ATOM 987 N N . ASN A 1 135 ? 14.700 0.631 2.153 1.00 93.38 135 ASN A N 1
ATOM 988 C CA . ASN A 1 135 ? 14.978 1.908 2.811 1.00 93.38 135 ASN A CA 1
ATOM 989 C C . ASN A 1 135 ? 14.428 3.163 2.085 1.00 93.38 135 ASN A C 1
ATOM 991 O O . ASN A 1 135 ? 14.898 4.274 2.326 1.00 93.38 135 ASN A O 1
ATOM 995 N N . ALA A 1 136 ? 13.432 3.015 1.202 1.00 94.75 136 ALA A N 1
ATOM 996 C CA . ALA A 1 136 ? 12.739 4.155 0.606 1.00 94.75 136 ALA A CA 1
ATOM 997 C C . ALA A 1 136 ? 11.732 4.730 1.613 1.00 94.75 136 ALA A C 1
ATOM 999 O O . ALA A 1 136 ? 10.926 3.985 2.169 1.00 94.75 136 ALA A O 1
ATOM 1000 N N . GLU A 1 137 ? 11.763 6.044 1.836 1.00 96.00 137 GLU A N 1
ATOM 1001 C CA . GLU A 1 137 ? 10.907 6.719 2.819 1.00 96.00 137 GLU A CA 1
ATOM 1002 C C . GLU A 1 137 ? 9.534 7.097 2.211 1.00 96.00 137 GLU A C 1
ATOM 1004 O O . GLU A 1 137 ? 9.488 7.757 1.161 1.00 96.00 137 GLU A O 1
ATOM 1009 N N . PRO A 1 138 ? 8.397 6.721 2.832 1.00 95.50 138 PRO A N 1
ATOM 1010 C CA . PRO A 1 138 ? 7.079 7.034 2.293 1.00 95.50 138 PRO A CA 1
ATOM 1011 C C . PRO A 1 138 ? 6.795 8.540 2.301 1.00 95.50 138 PRO A C 1
ATOM 1013 O O . PRO A 1 138 ? 6.835 9.200 3.342 1.00 95.50 138 PRO A O 1
ATOM 1016 N N . GLY A 1 139 ? 6.491 9.083 1.120 1.00 93.50 139 GLY A N 1
ATOM 1017 C C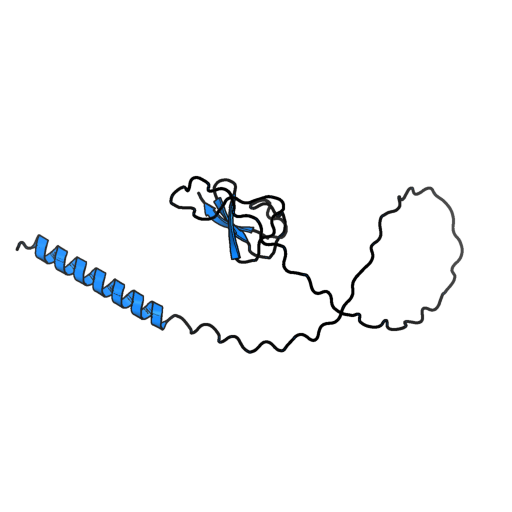A . GLY A 1 139 ? 6.288 10.516 0.882 1.00 93.50 139 GLY A CA 1
ATOM 1018 C C . GLY A 1 139 ? 7.514 11.273 0.366 1.00 93.50 139 GLY A C 1
ATOM 1019 O O . GLY A 1 139 ? 7.343 12.369 -0.164 1.00 93.50 139 GLY A O 1
ATOM 1020 N N . ALA A 1 140 ? 8.715 10.684 0.411 1.00 92.31 140 ALA A N 1
ATOM 1021 C CA . ALA A 1 140 ? 9.886 11.221 -0.293 1.00 92.31 140 ALA A CA 1
ATOM 1022 C C . ALA A 1 140 ? 9.839 10.954 -1.815 1.00 92.31 140 ALA A C 1
ATOM 1024 O O . ALA A 1 140 ? 10.600 11.546 -2.575 1.00 92.31 140 ALA A O 1
ATOM 1025 N N . ASN A 1 141 ? 8.940 10.065 -2.261 1.00 77.25 141 ASN A N 1
ATOM 1026 C CA . ASN A 1 141 ? 8.668 9.712 -3.662 1.00 77.25 141 ASN A CA 1
ATOM 1027 C C . ASN A 1 141 ? 9.895 9.267 -4.483 1.00 77.25 141 ASN A C 1
ATOM 1029 O O . ASN A 1 141 ? 9.861 9.318 -5.715 1.00 77.25 141 ASN A O 1
ATOM 1033 N N . ALA A 1 142 ? 10.950 8.775 -3.825 1.00 73.88 142 ALA A N 1
ATOM 1034 C CA . ALA A 1 142 ? 12.060 8.106 -4.495 1.00 73.88 142 ALA A CA 1
ATOM 1035 C C . ALA A 1 142 ? 11.512 6.976 -5.384 1.00 73.88 142 ALA A C 1
ATOM 1037 O O . ALA A 1 142 ? 10.803 6.091 -4.904 1.00 73.88 142 ALA A O 1
ATOM 1038 N N . GLU A 1 143 ? 11.781 7.069 -6.690 1.00 84.69 143 GLU A N 1
ATOM 1039 C CA . GLU A 1 143 ? 11.387 6.089 -7.718 1.00 84.69 143 GLU A CA 1
ATOM 1040 C C . GLU A 1 143 ? 9.877 5.759 -7.763 1.00 84.69 143 GLU A C 1
ATOM 1042 O O . GLU A 1 143 ? 9.475 4.742 -8.323 1.00 84.69 143 GLU A O 1
ATOM 1047 N N . ASN A 1 144 ? 9.022 6.623 -7.193 1.00 92.00 144 ASN A N 1
ATOM 1048 C CA . ASN A 1 144 ? 7.589 6.366 -6.993 1.00 92.00 144 ASN A CA 1
ATOM 1049 C C . ASN A 1 144 ? 7.300 5.043 -6.236 1.00 92.00 144 ASN A C 1
ATOM 1051 O O . ASN A 1 144 ? 6.276 4.397 -6.460 1.00 92.00 144 ASN A O 1
ATOM 1055 N N . ALA A 1 145 ? 8.203 4.641 -5.331 1.00 94.81 145 ALA A N 1
ATOM 1056 C CA . ALA A 1 145 ? 8.116 3.384 -4.581 1.00 94.81 145 ALA A CA 1
ATOM 1057 C C . ALA A 1 145 ? 6.890 3.293 -3.652 1.00 94.81 145 ALA A C 1
ATOM 1059 O O . ALA A 1 145 ? 6.401 2.196 -3.386 1.00 94.81 145 ALA A O 1
ATOM 1060 N N . TRP A 1 146 ? 6.378 4.435 -3.179 1.00 95.81 146 TRP A N 1
ATOM 1061 C CA . TRP A 1 146 ? 5.269 4.526 -2.229 1.00 95.81 146 TRP A CA 1
ATOM 1062 C C . TRP A 1 146 ? 4.117 5.365 -2.778 1.00 95.81 146 TRP A C 1
ATOM 1064 O O . TRP A 1 146 ? 4.312 6.504 -3.200 1.00 95.81 146 TRP A O 1
ATOM 1074 N N . ILE A 1 147 ? 2.901 4.829 -2.694 1.00 95.25 147 ILE A N 1
ATOM 1075 C CA . ILE A 1 147 ? 1.650 5.523 -3.021 1.00 95.25 147 ILE A CA 1
ATOM 1076 C C . ILE A 1 147 ? 0.877 5.738 -1.718 1.00 95.25 147 ILE A C 1
ATOM 1078 O O . ILE A 1 147 ? 0.733 4.809 -0.927 1.00 95.25 147 ILE A O 1
ATOM 1082 N N . ARG A 1 148 ? 0.366 6.949 -1.468 1.00 94.25 148 ARG A N 1
ATOM 1083 C CA . ARG A 1 148 ? -0.475 7.201 -0.287 1.00 94.25 148 ARG A CA 1
ATOM 1084 C C . ARG A 1 148 ? -1.820 6.495 -0.465 1.00 94.25 148 ARG A C 1
ATOM 1086 O O . ARG A 1 148 ? -2.522 6.777 -1.433 1.00 94.25 148 ARG A O 1
ATOM 1093 N N . ALA A 1 149 ? -2.170 5.611 0.464 1.00 92.44 149 ALA A N 1
ATOM 1094 C CA . ALA A 1 149 ? -3.429 4.874 0.456 1.00 92.44 149 ALA A CA 1
ATOM 1095 C C . ALA A 1 149 ? -4.540 5.681 1.144 1.00 92.44 149 ALA A C 1
ATOM 1097 O O . ALA A 1 149 ? -5.518 6.061 0.502 1.00 92.44 149 ALA A O 1
ATOM 1098 N N . ILE A 1 150 ? -4.363 5.997 2.431 1.00 89.69 150 ILE A N 1
ATOM 1099 C CA . ILE A 1 150 ? -5.293 6.817 3.224 1.00 89.69 150 ILE A CA 1
ATOM 1100 C C . ILE A 1 150 ? -4.532 7.787 4.132 1.00 89.69 150 ILE A C 1
ATOM 1102 O O . ILE A 1 150 ? -3.356 7.586 4.432 1.00 89.69 150 ILE A O 1
ATOM 1106 N N . GLN A 1 151 ? -5.204 8.847 4.576 1.00 90.56 151 GLN A N 1
ATOM 1107 C CA . GLN A 1 151 ? -4.692 9.724 5.627 1.00 90.56 151 GLN A CA 1
ATOM 1108 C C . GLN A 1 151 ? -5.210 9.264 6.999 1.00 90.56 151 GLN A C 1
ATOM 1110 O O . GLN A 1 151 ? -6.378 8.890 7.118 1.00 90.56 151 GLN A O 1
ATOM 1115 N N . CYS A 1 152 ? -4.322 9.301 7.996 1.00 84.56 152 CYS A N 1
ATOM 1116 C CA . CYS A 1 152 ? -4.579 9.005 9.406 1.00 84.56 152 CYS A CA 1
ATOM 1117 C C . CYS A 1 152 ? -4.603 10.297 10.253 1.00 84.56 152 CYS A C 1
ATOM 1119 O O . CYS A 1 152 ? -4.864 10.150 11.469 1.00 84.56 152 CYS A O 1
#

Foldseek 3Di:
DDPVVVVVVVVVVVVVVVVVVVVVVVVVPPDPDPPPDPDDDDPFWDDDDDDDDDDDDDDDDDDDDDDDDDDDDDDDDDTHDHDPDPDDPDDDDADDDDDPPVDDADADDAQDWDAAQHWHDDPQFIKGQNHTDGRDHAPVCVVPRIDTDGGD

Nearest PDB structures (foldseek):
  2d49-assembly1_A  TM=9.084E-01  e=6.169E-04  Streptomyces griseus
  5zl9-assembly1_A  TM=8.182E-01  e=2.832E-03  Serratia marcescens
  3wx7-assembly1_A  TM=8.416E-01  e=1.992E-02  Vibrio parahaemolyticus
  4nyu-assembly1_A  TM=8.198E-01  e=3.448E-02  Vibrio cholerae O1 str. NHCC-010F
  7eea-assembly1_A  TM=8.756E-01  e=2.425E-01  unidentified

pLDDT: mean 73.46, std 20.47, range [34.62, 96.62]